Protein AF-A0A0C3BT59-F1 (afdb_monomer_lite)

Secondary structure (DSSP, 8-state):
--HHHHHHHHHHHHHHSSS--GGGHHHHHHHT--SHHHHHHHHTS-HHHHHHHHHHHHHTTTT-PPPHHHHHHHHHHHHHHTT--

Structure (mmCIF, N/CA/C/O backbone):
data_AF-A0A0C3BT59-F1
#
_entry.id   AF-A0A0C3BT59-F1
#
loop_
_atom_site.group_PDB
_atom_site.id
_atom_site.type_symbol
_atom_site.label_atom_id
_atom_site.label_alt_id
_atom_site.label_comp_id
_atom_site.label_asym_id
_atom_site.label_entity_id
_atom_site.label_seq_id
_atom_site.pdbx_PDB_ins_code
_atom_site.Cartn_x
_atom_site.Cartn_y
_atom_site.Cartn_z
_atom_site.occupancy
_atom_site.B_iso_or_equiv
_atom_site.auth_seq_id
_atom_site.auth_comp_id
_atom_site.auth_asym_id
_atom_site.auth_atom_id
_atom_site.pdbx_PDB_model_num
ATOM 1 N N . ALA A 1 1 ? -10.938 -0.363 -20.117 1.00 50.41 1 ALA A N 1
ATOM 2 C CA . ALA A 1 1 ? -9.892 -1.268 -19.605 1.00 50.41 1 ALA A CA 1
ATOM 3 C C . ALA A 1 1 ? -10.540 -2.223 -18.611 1.00 50.41 1 ALA A C 1
ATOM 5 O O . ALA A 1 1 ? -11.399 -1.783 -17.851 1.00 50.41 1 ALA A O 1
ATOM 6 N N . ASN A 1 2 ? -10.241 -3.521 -18.687 1.00 54.22 2 ASN A N 1
ATOM 7 C CA . ASN A 1 2 ? -10.862 -4.519 -17.819 1.00 54.22 2 ASN A CA 1
ATOM 8 C C . ASN A 1 2 ? -10.272 -4.379 -16.405 1.00 54.22 2 ASN A C 1
ATOM 10 O O . ASN A 1 2 ? -9.116 -4.746 -16.198 1.00 54.22 2 ASN A O 1
ATOM 14 N N . LYS A 1 3 ? -11.035 -3.808 -15.459 1.00 57.62 3 LYS A N 1
ATOM 15 C CA . LYS A 1 3 ? -10.575 -3.514 -14.085 1.00 57.62 3 LYS A CA 1
ATOM 16 C C . LYS A 1 3 ? -9.976 -4.745 -13.389 1.00 57.62 3 LYS A C 1
ATOM 18 O O . LYS A 1 3 ? -9.067 -4.609 -12.579 1.00 57.62 3 LYS A O 1
ATOM 23 N N . GLU A 1 4 ? -10.426 -5.949 -13.739 1.00 60.59 4 GLU A N 1
ATOM 24 C CA . GLU A 1 4 ? -9.904 -7.207 -13.191 1.00 60.59 4 GLU A CA 1
ATOM 25 C C . GLU A 1 4 ? -8.407 -7.416 -13.468 1.00 60.59 4 GLU A C 1
ATOM 27 O O . GLU A 1 4 ? -7.665 -7.754 -12.545 1.00 60.59 4 GLU A O 1
ATOM 32 N N . ASN A 1 5 ? -7.936 -7.126 -14.688 1.00 61.94 5 ASN A N 1
ATOM 33 C CA . ASN A 1 5 ? -6.520 -7.279 -15.050 1.00 61.94 5 ASN A CA 1
ATOM 34 C C . ASN A 1 5 ? -5.624 -6.253 -14.348 1.00 61.94 5 ASN A C 1
ATOM 36 O O . ASN A 1 5 ? -4.483 -6.556 -14.010 1.00 61.94 5 ASN A O 1
ATOM 40 N N . GLU A 1 6 ? -6.127 -5.041 -14.108 1.00 64.81 6 GLU A N 1
ATOM 41 C CA . GLU A 1 6 ? -5.351 -3.982 -13.453 1.00 64.81 6 GLU A CA 1
ATOM 42 C C . GLU A 1 6 ? -5.085 -4.349 -11.984 1.00 64.81 6 GLU A C 1
ATOM 44 O O . GLU A 1 6 ? -3.942 -4.305 -11.516 1.00 64.81 6 GLU A O 1
ATOM 49 N N . THR A 1 7 ? -6.114 -4.844 -11.286 1.00 80.75 7 THR A N 1
ATOM 50 C CA . THR A 1 7 ? -6.006 -5.232 -9.868 1.00 80.75 7 THR A CA 1
ATOM 51 C C . THR A 1 7 ? -5.181 -6.496 -9.624 1.00 80.75 7 THR A C 1
ATOM 53 O O . THR A 1 7 ? -4.709 -6.721 -8.502 1.00 80.75 7 THR A O 1
ATOM 56 N N . GLN A 1 8 ? -4.960 -7.312 -10.661 1.00 85.00 8 GLN A N 1
ATOM 57 C CA . GLN A 1 8 ? -4.183 -8.547 -10.570 1.00 85.00 8 GLN A CA 1
ATOM 58 C C . GLN A 1 8 ? -2.749 -8.281 -10.100 1.00 85.00 8 GLN A C 1
ATOM 60 O O . GLN A 1 8 ? -2.233 -9.032 -9.275 1.00 85.00 8 GLN A O 1
ATOM 65 N N . GLY A 1 9 ? -2.134 -7.186 -10.552 1.00 88.25 9 GLY A N 1
ATOM 66 C CA . GLY A 1 9 ? -0.775 -6.815 -10.160 1.00 88.25 9 GLY A CA 1
ATOM 67 C C . GLY A 1 9 ? -0.639 -6.482 -8.673 1.00 88.25 9 GLY A C 1
ATOM 68 O O . GLY A 1 9 ? 0.303 -6.921 -8.015 1.00 88.25 9 GLY A O 1
ATOM 69 N N . ILE A 1 10 ? -1.625 -5.775 -8.111 1.00 91.88 10 ILE A N 1
ATOM 70 C CA . ILE A 1 10 ? -1.660 -5.455 -6.676 1.00 91.88 10 ILE A CA 1
ATOM 71 C C . ILE A 1 10 ? -1.836 -6.727 -5.851 1.00 91.88 10 ILE A C 1
ATOM 73 O O . ILE A 1 10 ? -1.096 -6.962 -4.898 1.00 91.88 10 ILE A O 1
ATOM 77 N N . ARG A 1 11 ? -2.796 -7.576 -6.238 1.00 92.69 11 ARG A N 1
ATOM 78 C CA . ARG A 1 11 ? -3.035 -8.862 -5.573 1.00 92.69 11 ARG A CA 1
ATOM 79 C C . ARG A 1 11 ? -1.787 -9.741 -5.617 1.00 92.69 11 ARG A C 1
ATOM 81 O O . ARG A 1 11 ? -1.442 -10.346 -4.607 1.00 92.69 11 ARG A O 1
ATOM 88 N N . GLN A 1 12 ? -1.126 -9.810 -6.771 1.00 91.75 12 GLN A N 1
ATOM 89 C CA . GLN A 1 12 ? 0.085 -10.602 -6.943 1.00 91.75 12 GLN A CA 1
ATOM 90 C C . GLN A 1 12 ? 1.194 -10.096 -6.027 1.00 91.75 12 GLN A C 1
ATOM 92 O O . GLN A 1 12 ? 1.749 -10.890 -5.276 1.00 91.75 12 GLN A O 1
ATOM 97 N N . PHE A 1 13 ? 1.455 -8.786 -6.024 1.00 93.00 13 PHE A N 1
ATOM 98 C CA . PHE A 1 13 ? 2.411 -8.170 -5.109 1.00 93.00 13 PHE A CA 1
ATOM 99 C C . PHE A 1 13 ? 2.116 -8.539 -3.648 1.00 93.00 13 PHE A C 1
ATOM 101 O O . PHE A 1 13 ? 2.981 -9.088 -2.969 1.00 93.00 13 PHE A O 1
ATOM 108 N N . LEU A 1 14 ? 0.884 -8.324 -3.180 1.00 94.56 14 LEU A N 1
ATOM 109 C CA . LEU A 1 14 ? 0.511 -8.586 -1.788 1.00 94.56 14 LEU A CA 1
ATOM 110 C C . LEU A 1 14 ? 0.679 -10.062 -1.387 1.00 94.56 14 LEU A C 1
ATOM 112 O O . LEU A 1 14 ? 1.029 -10.345 -0.245 1.00 94.56 14 LEU A O 1
ATOM 116 N N . ARG A 1 15 ? 0.496 -11.002 -2.320 1.00 94.75 15 ARG A N 1
ATOM 117 C CA . ARG A 1 15 ? 0.757 -12.436 -2.099 1.00 94.75 15 ARG A CA 1
ATOM 118 C C . ARG A 1 15 ? 2.240 -12.791 -2.020 1.00 94.75 15 ARG A C 1
ATOM 120 O O . ARG A 1 15 ? 2.568 -13.826 -1.454 1.00 94.75 15 ARG A O 1
ATOM 127 N N . THR A 1 16 ? 3.124 -11.96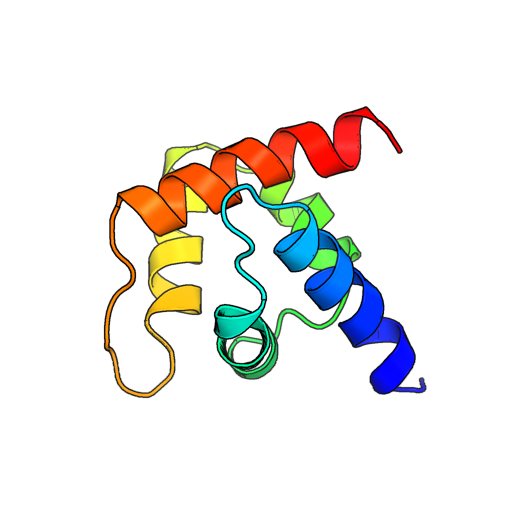7 -2.586 1.00 93.69 16 THR A N 1
ATOM 128 C CA . THR A 1 16 ? 4.581 -12.161 -2.468 1.00 93.69 16 THR A CA 1
ATOM 129 C C . THR A 1 16 ? 5.149 -11.676 -1.136 1.00 93.69 16 THR A C 1
ATOM 131 O O . THR A 1 16 ? 6.293 -11.997 -0.815 1.00 93.69 16 THR A O 1
ATOM 134 N N . CYS A 1 17 ? 4.375 -10.910 -0.361 1.00 94.94 17 CYS A N 1
ATOM 135 C CA . CYS A 1 17 ? 4.752 -10.518 0.991 1.00 94.94 17 CYS A CA 1
ATOM 136 C C . CYS A 1 17 ? 4.878 -11.741 1.910 1.00 94.94 17 CYS A C 1
ATOM 138 O O . CYS A 1 17 ? 4.160 -12.729 1.750 1.00 94.94 17 CYS A O 1
ATOM 140 N N . VAL A 1 18 ? 5.769 -11.655 2.900 1.00 92.62 18 VAL A N 1
ATOM 141 C CA . VAL A 1 18 ? 5.922 -12.675 3.944 1.00 92.62 18 VAL A CA 1
ATOM 142 C C . VAL A 1 18 ? 5.712 -12.023 5.322 1.00 92.62 18 VAL A C 1
ATOM 144 O O . VAL A 1 18 ? 6.590 -11.282 5.767 1.00 92.62 18 VAL A O 1
ATOM 147 N N . PRO A 1 19 ? 4.573 -12.274 6.006 1.00 93.25 19 PRO A N 1
ATOM 148 C CA . PRO A 1 19 ? 3.440 -13.103 5.568 1.00 93.25 19 PRO A CA 1
ATOM 149 C C . PRO A 1 19 ? 2.639 -12.462 4.414 1.00 93.25 19 PRO A C 1
ATOM 151 O O . PRO A 1 19 ? 2.781 -11.258 4.180 1.00 93.25 19 PRO A O 1
ATOM 154 N N . PRO A 1 20 ? 1.798 -13.235 3.694 1.00 94.44 20 PRO A N 1
ATOM 155 C CA . PRO A 1 20 ? 0.941 -12.696 2.641 1.00 94.44 20 PRO A CA 1
ATOM 156 C C . PRO A 1 20 ? 0.041 -11.572 3.160 1.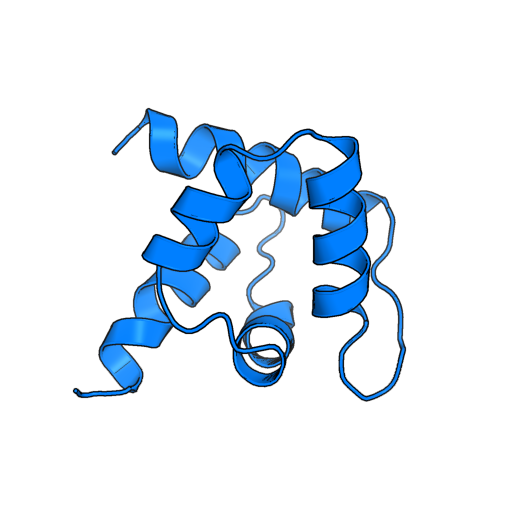00 94.44 20 PRO A C 1
ATOM 158 O O . PRO A 1 20 ? -0.565 -11.687 4.224 1.00 94.44 20 PRO A O 1
ATOM 161 N N . MET A 1 21 ? -0.052 -10.490 2.388 1.00 95.31 21 MET A N 1
ATOM 162 C CA . MET A 1 21 ? -0.772 -9.263 2.747 1.00 95.31 21 MET A CA 1
ATOM 163 C C . MET A 1 21 ? -2.016 -9.037 1.876 1.00 95.31 21 MET A C 1
ATOM 165 O O . MET A 1 21 ? -2.543 -7.928 1.813 1.00 95.31 21 MET A O 1
ATOM 169 N N . ASP A 1 22 ? -2.504 -10.057 1.164 1.00 93.69 22 ASP A N 1
ATOM 170 C CA . ASP A 1 22 ? -3.620 -9.918 0.219 1.00 93.69 22 ASP A CA 1
ATOM 171 C C . ASP A 1 22 ? -4.982 -9.690 0.890 1.00 93.69 22 ASP A C 1
ATOM 173 O O . ASP A 1 22 ? -5.914 -9.231 0.228 1.00 93.69 22 ASP A O 1
ATOM 177 N N . GLY A 1 23 ? -5.064 -9.854 2.215 1.00 91.69 23 GLY A N 1
ATOM 178 C CA . GLY A 1 23 ? -6.170 -9.342 3.031 1.00 91.69 23 GLY A CA 1
ATOM 179 C C . GLY A 1 23 ? -6.353 -7.820 2.926 1.00 91.69 23 GLY A C 1
ATOM 180 O O . GLY A 1 23 ? -7.477 -7.331 3.007 1.00 91.69 23 GLY A O 1
ATOM 181 N N . PHE A 1 24 ? -5.283 -7.070 2.636 1.00 92.56 24 PHE A N 1
ATOM 182 C CA . PHE A 1 24 ? -5.339 -5.619 2.434 1.00 92.56 24 PHE A CA 1
ATOM 183 C C . PHE A 1 24 ? -5.722 -5.201 1.014 1.00 92.56 24 PHE A C 1
ATOM 185 O O . PHE A 1 24 ? -5.815 -4.005 0.743 1.00 92.56 24 PHE A O 1
ATOM 192 N N . LEU A 1 25 ? -5.979 -6.139 0.093 1.00 92.31 25 LEU A N 1
ATOM 193 C CA . LEU A 1 25 ? -6.270 -5.803 -1.303 1.00 92.31 25 LEU A CA 1
ATOM 194 C C . LEU A 1 25 ? -7.400 -4.776 -1.420 1.00 92.31 25 LEU A C 1
ATOM 196 O O . LEU A 1 25 ? -7.251 -3.787 -2.130 1.00 92.31 25 LEU A O 1
ATOM 200 N N . LYS A 1 26 ? -8.499 -4.965 -0.680 1.00 91.50 26 LYS A N 1
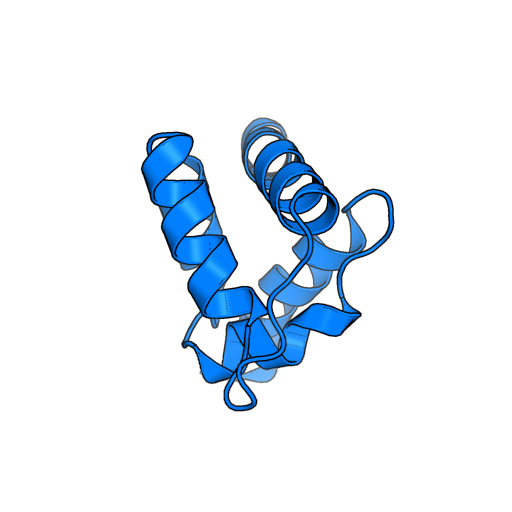ATOM 201 C CA . LYS A 1 26 ? -9.633 -4.032 -0.700 1.00 91.50 26 LYS A CA 1
ATOM 202 C C . LYS A 1 26 ? -9.212 -2.612 -0.307 1.00 91.50 26 LYS A C 1
ATOM 204 O O . LYS A 1 26 ? -9.641 -1.665 -0.949 1.00 91.50 26 LYS A O 1
ATOM 209 N N . HIS A 1 27 ? -8.329 -2.465 0.677 1.00 93.12 27 HIS A N 1
ATOM 210 C CA . HIS A 1 27 ? -7.856 -1.159 1.138 1.00 93.12 27 HIS A CA 1
ATOM 211 C C . HIS A 1 27 ? -7.046 -0.426 0.059 1.00 93.12 27 HIS A C 1
ATOM 213 O O . HIS A 1 27 ? -7.227 0.771 -0.151 1.00 93.12 27 HIS A O 1
ATOM 219 N N . PHE A 1 28 ? -6.201 -1.150 -0.682 1.00 92.31 28 PHE A N 1
ATOM 220 C CA . PHE A 1 28 ? -5.493 -0.591 -1.836 1.00 92.31 28 PHE A CA 1
ATOM 221 C C . PHE A 1 28 ? -6.471 -0.127 -2.923 1.00 92.31 28 PHE A C 1
ATOM 223 O O . PHE A 1 28 ? -6.329 0.981 -3.437 1.00 92.31 28 PHE A O 1
ATOM 230 N N . LEU A 1 29 ? -7.485 -0.935 -3.242 1.00 90.56 29 LEU A N 1
ATOM 231 C CA . LEU A 1 29 ? -8.477 -0.592 -4.265 1.00 90.56 29 LEU A CA 1
ATOM 232 C C . LEU A 1 29 ? -9.364 0.591 -3.854 1.00 90.56 29 LEU A C 1
ATOM 234 O O . LEU A 1 29 ? -9.627 1.465 -4.679 1.00 90.56 29 LEU A O 1
ATOM 238 N N . ASP A 1 30 ? -9.786 0.647 -2.592 1.00 90.19 30 ASP A N 1
ATOM 239 C CA . ASP A 1 30 ? -10.595 1.746 -2.057 1.00 90.19 30 ASP A CA 1
ATOM 240 C C . ASP A 1 30 ? -9.813 3.069 -2.049 1.00 90.19 30 ASP A C 1
ATOM 242 O O . ASP A 1 30 ? -10.387 4.126 -2.295 1.00 90.19 30 ASP A O 1
ATOM 246 N N . PHE A 1 31 ? -8.496 3.021 -1.818 1.00 90.06 31 PHE A N 1
ATOM 247 C CA . PHE A 1 31 ? -7.632 4.203 -1.879 1.00 90.06 31 PHE A CA 1
ATOM 248 C C . PHE A 1 31 ? -7.393 4.713 -3.311 1.00 90.06 31 PHE A C 1
ATOM 250 O O . PHE A 1 31 ? -7.056 5.879 -3.504 1.00 90.06 31 PHE A O 1
ATOM 257 N N . GLY A 1 32 ? -7.547 3.855 -4.324 1.00 88.94 32 GLY A N 1
ATOM 258 C CA . GLY A 1 32 ? -7.264 4.194 -5.721 1.00 88.94 32 GLY A CA 1
ATOM 259 C C . GLY A 1 32 ? -6.026 3.513 -6.317 1.00 88.94 32 GLY A C 1
ATOM 260 O O . GLY A 1 32 ? -5.609 3.833 -7.431 1.00 88.94 32 GLY A O 1
ATOM 261 N N . CYS A 1 33 ? -5.414 2.571 -5.599 1.00 89.25 33 CYS A N 1
ATOM 262 C CA . CYS A 1 33 ? -4.242 1.825 -6.053 1.00 89.25 33 CYS A CA 1
ATOM 263 C C . CYS A 1 33 ? -4.674 0.666 -6.961 1.00 89.25 33 CYS A C 1
ATOM 265 O O . CYS A 1 33 ? -4.802 -0.469 -6.506 1.00 89.25 33 CYS A O 1
ATOM 267 N N . TYR A 1 34 ? -4.915 0.942 -8.244 1.00 86.69 34 TYR A N 1
ATOM 268 C CA . TYR A 1 34 ? -5.504 -0.051 -9.152 1.00 86.69 34 TYR A CA 1
ATOM 269 C C . TYR A 1 34 ? -4.511 -0.860 -9.979 1.00 86.69 34 TYR A C 1
ATOM 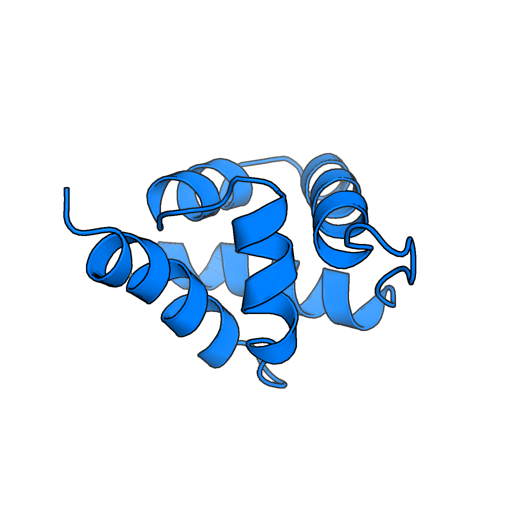271 O O . TYR A 1 34 ? -4.932 -1.844 -10.567 1.00 86.69 34 TYR A O 1
ATOM 279 N N . ASN A 1 35 ? -3.236 -0.476 -10.071 1.00 85.19 35 ASN A N 1
ATOM 280 C CA . ASN A 1 35 ? -2.283 -1.136 -10.970 1.00 85.19 35 ASN A CA 1
ATOM 281 C C . ASN A 1 35 ? -0.839 -1.137 -10.442 1.00 85.19 35 ASN A C 1
ATOM 283 O O . ASN A 1 35 ? -0.483 -0.384 -9.534 1.00 85.19 35 ASN A O 1
ATOM 287 N N . GLU A 1 36 ? 0.023 -1.960 -11.051 1.00 87.62 36 GLU A N 1
ATOM 288 C CA . GLU A 1 36 ? 1.444 -2.052 -10.672 1.00 87.62 36 GLU A CA 1
ATOM 289 C C . GLU A 1 36 ? 2.216 -0.738 -10.856 1.00 87.62 36 GLU A C 1
ATOM 291 O O . GLU A 1 36 ? 3.219 -0.525 -10.176 1.00 87.62 36 GLU A O 1
ATOM 296 N N . GLY A 1 37 ? 1.765 0.157 -11.742 1.00 88.38 37 GLY A N 1
ATOM 297 C CA . GLY A 1 37 ? 2.388 1.464 -11.954 1.00 88.38 37 GLY A CA 1
ATOM 298 C C . GLY A 1 37 ? 2.388 2.314 -10.685 1.00 88.38 37 GLY A C 1
ATOM 299 O O . GLY A 1 37 ? 3.402 2.933 -10.363 1.00 88.38 37 GLY A O 1
ATOM 300 N N . PHE A 1 38 ? 1.300 2.263 -9.910 1.00 89.19 38 PHE A N 1
ATOM 301 C CA . PHE A 1 38 ? 1.236 2.905 -8.598 1.00 89.19 38 PHE A CA 1
ATOM 302 C C . PHE A 1 38 ? 2.284 2.334 -7.635 1.00 89.19 38 PHE A C 1
ATOM 304 O O . PHE A 1 38 ? 3.054 3.089 -7.044 1.00 89.19 38 PHE A O 1
ATOM 311 N N . LEU A 1 39 ? 2.362 1.004 -7.507 1.00 91.25 39 LEU A N 1
ATOM 312 C CA . LEU A 1 39 ? 3.327 0.351 -6.615 1.00 91.25 39 LEU A CA 1
ATOM 313 C C . LEU A 1 39 ? 4.775 0.647 -7.033 1.00 91.25 39 LEU A C 1
ATOM 315 O O . LEU A 1 39 ? 5.628 0.862 -6.175 1.00 91.25 39 LEU A O 1
ATOM 319 N N . ARG A 1 40 ? 5.041 0.719 -8.343 1.00 90.88 40 ARG A N 1
ATOM 320 C CA . ARG A 1 40 ? 6.347 1.095 -8.905 1.00 90.88 40 ARG A CA 1
ATOM 321 C C . ARG A 1 40 ? 6.696 2.555 -8.620 1.00 90.88 40 ARG A C 1
ATOM 323 O O . ARG A 1 40 ? 7.864 2.880 -8.440 1.00 90.88 40 ARG A O 1
ATOM 330 N N . GLY A 1 41 ? 5.711 3.450 -8.616 1.00 90.81 41 GLY A N 1
ATOM 331 C CA . GLY A 1 41 ? 5.902 4.834 -8.185 1.00 90.81 41 GLY A CA 1
ATOM 332 C C . GLY A 1 41 ? 6.237 4.895 -6.698 1.00 90.81 41 GLY A C 1
ATOM 333 O O . GLY A 1 41 ? 7.250 5.475 -6.316 1.00 90.81 41 GLY A O 1
ATOM 334 N N . LEU A 1 42 ? 5.433 4.214 -5.881 1.00 91.81 42 LEU A N 1
ATOM 335 C CA . LEU A 1 42 ? 5.595 4.162 -4.434 1.00 91.81 42 LEU A CA 1
ATOM 336 C C . LEU A 1 42 ? 6.932 3.544 -4.012 1.00 91.81 42 LEU A C 1
ATOM 338 O O . LEU A 1 42 ? 7.532 4.003 -3.045 1.00 91.81 42 LEU A O 1
ATOM 342 N N . SER A 1 43 ? 7.442 2.529 -4.719 1.00 91.81 43 SER A N 1
ATOM 343 C CA . SER A 1 43 ? 8.722 1.892 -4.376 1.00 91.81 43 SER A CA 1
ATOM 344 C C . SER A 1 43 ? 9.903 2.868 -4.411 1.00 91.81 43 SER A C 1
ATOM 346 O O . SER A 1 43 ? 10.835 2.699 -3.622 1.00 91.81 43 SER A O 1
ATOM 348 N N . LYS A 1 44 ? 9.820 3.922 -5.232 1.00 91.00 44 LYS A N 1
ATOM 349 C CA . LYS A 1 44 ? 10.844 4.968 -5.388 1.00 91.00 44 LYS A CA 1
ATOM 350 C C . LYS A 1 44 ? 10.791 6.065 -4.327 1.00 91.00 44 LYS A C 1
ATOM 352 O O . LYS A 1 44 ? 11.703 6.878 -4.278 1.00 91.00 44 LYS A O 1
ATOM 357 N N . TRP A 1 45 ? 9.727 6.124 -3.530 1.00 92.56 45 TRP A N 1
ATOM 358 C CA . TRP A 1 45 ? 9.579 7.146 -2.497 1.00 92.56 45 TRP A CA 1
ATOM 359 C C . TRP A 1 45 ? 10.505 6.886 -1.317 1.00 92.56 45 TRP A C 1
ATOM 361 O O . TRP A 1 45 ? 10.855 5.729 -1.024 1.00 92.56 45 TRP A O 1
ATOM 371 N N . ASP A 1 46 ? 10.801 7.964 -0.595 1.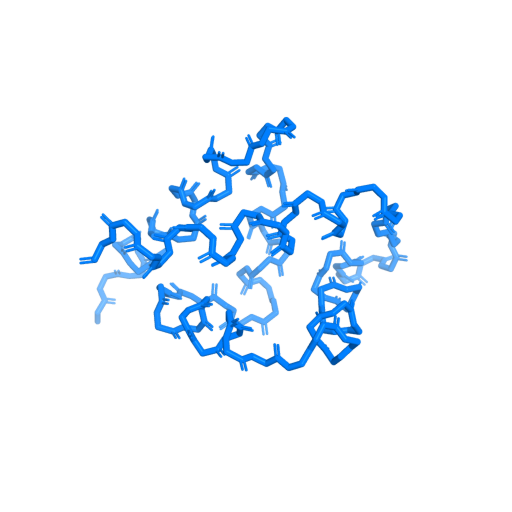00 93.56 46 ASP A N 1
ATOM 372 C CA . ASP A 1 46 ? 11.559 7.898 0.641 1.00 93.56 46 ASP A CA 1
ATOM 373 C C . ASP A 1 46 ? 10.861 6.995 1.671 1.00 93.56 46 ASP A C 1
ATOM 375 O O . ASP A 1 46 ? 9.624 6.953 1.741 1.00 93.56 46 ASP A O 1
ATOM 379 N N . PRO A 1 47 ? 11.631 6.254 2.492 1.00 90.94 47 PRO A N 1
ATOM 380 C CA . PRO A 1 47 ? 11.083 5.300 3.453 1.00 90.94 47 PRO A CA 1
ATOM 381 C C . PRO A 1 47 ? 10.009 5.881 4.379 1.00 90.94 47 PRO A C 1
ATOM 383 O O . PRO A 1 47 ? 9.032 5.197 4.682 1.00 90.94 47 PRO A O 1
ATOM 386 N N . GLU A 1 48 ? 10.169 7.129 4.819 1.00 92.56 48 GLU A N 1
ATOM 387 C CA . GLU A 1 48 ? 9.228 7.778 5.734 1.00 92.56 48 GLU A CA 1
ATOM 388 C C . GLU A 1 48 ? 7.913 8.160 5.037 1.00 92.56 48 GLU A C 1
ATOM 390 O O . GLU A 1 48 ? 6.825 7.915 5.566 1.00 92.56 48 GLU A O 1
ATOM 395 N N . GLU A 1 49 ? 7.988 8.724 3.831 1.00 93.88 49 GLU A N 1
ATOM 396 C CA . GLU A 1 49 ? 6.806 9.099 3.047 1.00 93.88 49 GLU A CA 1
ATOM 397 C C . GLU A 1 49 ? 6.007 7.869 2.617 1.00 93.88 49 GLU A C 1
ATOM 399 O O . GLU A 1 49 ? 4.777 7.840 2.722 1.00 93.88 49 GLU A O 1
ATOM 404 N N . LYS A 1 50 ? 6.720 6.814 2.216 1.00 93.50 50 LYS A N 1
ATOM 405 C CA . LYS A 1 50 ? 6.154 5.503 1.906 1.00 93.50 50 LYS A CA 1
ATOM 406 C C . LYS A 1 50 ? 5.396 4.932 3.102 1.00 93.50 50 LYS A C 1
ATOM 408 O O . LYS A 1 50 ? 4.237 4.547 2.954 1.00 93.50 50 LYS A O 1
ATOM 413 N N . ALA A 1 51 ? 5.996 4.948 4.294 1.00 92.69 51 ALA A N 1
ATOM 414 C CA . ALA A 1 51 ? 5.341 4.490 5.516 1.00 92.69 51 ALA A CA 1
ATOM 415 C C . ALA A 1 51 ? 4.086 5.318 5.846 1.00 92.69 51 ALA A C 1
ATOM 417 O O . ALA A 1 51 ? 3.048 4.752 6.194 1.00 92.69 51 ALA A O 1
ATOM 418 N N . LYS A 1 52 ? 4.141 6.651 5.699 1.00 93.12 52 LYS A N 1
ATOM 419 C CA . LYS A 1 52 ? 2.982 7.541 5.907 1.00 93.12 52 LYS A CA 1
ATOM 420 C C . LYS A 1 52 ? 1.832 7.215 4.955 1.00 93.12 52 LYS A C 1
ATOM 422 O O . LYS A 1 52 ? 0.678 7.199 5.383 1.00 93.12 52 LYS A O 1
ATOM 427 N N . LEU A 1 53 ? 2.124 6.950 3.683 1.00 93.19 53 LEU A N 1
ATOM 428 C CA . LEU A 1 53 ? 1.101 6.584 2.706 1.00 93.19 53 LEU A CA 1
ATOM 429 C C . LEU A 1 53 ? 0.517 5.197 2.990 1.00 93.19 53 LEU A C 1
ATOM 431 O O . LEU A 1 53 ? -0.702 5.043 3.004 1.00 93.19 53 LEU A O 1
ATOM 435 N N . LEU A 1 54 ? 1.366 4.208 3.276 1.00 94.06 54 LEU A N 1
ATOM 436 C CA . LEU A 1 54 ? 0.927 2.857 3.623 1.00 94.06 54 LEU A CA 1
ATOM 437 C C . LEU A 1 54 ? 0.030 2.862 4.863 1.00 94.06 54 LEU A C 1
ATOM 439 O O . LEU A 1 54 ? -1.017 2.229 4.840 1.00 94.06 54 LEU A O 1
ATOM 443 N N . LYS A 1 55 ? 0.352 3.649 5.898 1.00 93.50 55 LYS A N 1
ATOM 444 C CA . LYS A 1 55 ? -0.534 3.841 7.062 1.00 93.50 55 LYS A CA 1
ATOM 445 C C . LYS A 1 55 ? -1.942 4.280 6.650 1.00 93.50 55 LYS A C 1
ATOM 447 O O . LYS A 1 55 ? -2.916 3.730 7.153 1.00 93.50 55 LYS A O 1
ATOM 452 N N . LYS A 1 56 ? -2.053 5.239 5.723 1.00 91.81 56 LYS A N 1
ATOM 453 C CA . LYS A 1 56 ? -3.348 5.738 5.229 1.00 91.81 56 LYS A CA 1
ATOM 454 C C . LYS A 1 56 ? -4.104 4.691 4.421 1.00 91.81 56 LYS A C 1
ATOM 456 O O . LYS A 1 56 ? -5.296 4.521 4.638 1.00 91.81 56 LYS A O 1
ATOM 461 N N . ILE A 1 57 ? -3.414 3.999 3.513 1.00 92.50 57 ILE A N 1
ATOM 462 C CA . ILE A 1 57 ? -4.016 2.936 2.701 1.00 92.50 57 ILE A CA 1
ATOM 463 C C . ILE A 1 57 ? -4.551 1.851 3.630 1.00 92.50 57 ILE A C 1
ATOM 465 O O . ILE A 1 57 ? -5.733 1.534 3.601 1.00 92.50 57 ILE A O 1
ATOM 469 N N . LEU A 1 58 ? -3.693 1.314 4.495 1.00 92.44 58 LEU A N 1
ATOM 470 C CA . LEU A 1 58 ? -4.004 0.137 5.291 1.00 92.44 58 LEU A CA 1
ATOM 471 C C . LEU A 1 58 ? -5.032 0.395 6.396 1.00 92.44 58 LEU A C 1
ATOM 473 O O . LEU A 1 58 ? -5.709 -0.551 6.784 1.00 92.44 58 LEU A O 1
ATOM 477 N N . ALA A 1 59 ? -5.190 1.639 6.859 1.00 90.56 59 ALA A N 1
ATOM 478 C CA . ALA A 1 59 ? -6.253 2.002 7.796 1.00 90.56 59 ALA A CA 1
ATOM 479 C C . ALA A 1 59 ? -7.664 1.762 7.226 1.00 90.56 59 ALA A C 1
ATOM 481 O O . ALA A 1 59 ? -8.614 1.552 7.986 1.00 90.56 59 ALA A O 1
ATOM 482 N N . GLY A 1 60 ? -7.800 1.790 5.895 1.00 84.75 60 GLY A N 1
ATOM 483 C CA . GLY A 1 60 ? -9.080 1.656 5.213 1.00 84.75 60 GLY A CA 1
ATOM 484 C C . GLY A 1 60 ? -10.095 2.743 5.612 1.00 84.75 60 GLY A C 1
ATOM 485 O O . GLY A 1 60 ? -9.779 3.675 6.356 1.00 84.75 60 GLY A O 1
ATOM 486 N N . PRO A 1 61 ? -11.344 2.640 5.133 1.00 76.44 61 PRO A N 1
ATOM 487 C CA . PRO A 1 61 ? -12.403 3.600 5.457 1.00 76.44 61 PRO A CA 1
ATOM 488 C C . PRO A 1 61 ? -12.872 3.525 6.920 1.00 76.44 61 PRO A C 1
ATOM 490 O O . PRO A 1 61 ? -13.415 4.497 7.434 1.00 76.44 61 PRO A O 1
ATOM 493 N N . GLU A 1 62 ? -12.654 2.394 7.601 1.00 74.88 62 GLU A N 1
ATOM 494 C CA . GLU A 1 62 ? -13.033 2.200 9.011 1.00 74.88 62 GLU A CA 1
ATOM 495 C C . GLU A 1 62 ? -11.973 2.702 10.006 1.00 74.88 62 GLU A C 1
ATOM 497 O O . GLU A 1 62 ? -12.211 2.697 11.213 1.00 74.88 62 GLU A O 1
ATOM 502 N N . GLY A 1 63 ? -10.793 3.119 9.533 1.00 71.00 63 GLY A N 1
ATOM 503 C CA . GLY A 1 63 ? -9.738 3.672 10.384 1.00 71.00 63 GLY A CA 1
ATOM 504 C C . GLY A 1 63 ? -9.053 2.659 11.308 1.00 71.00 63 GLY A C 1
ATOM 505 O O . GLY A 1 63 ? -8.307 3.061 12.203 1.00 71.00 63 GLY A O 1
ATOM 506 N N . LYS A 1 64 ? -9.263 1.351 11.107 1.00 72.19 64 LYS A N 1
ATOM 507 C CA . LYS A 1 64 ? -8.503 0.307 11.807 1.00 72.19 64 LYS A CA 1
ATOM 508 C C . LYS A 1 64 ? -7.089 0.290 11.238 1.00 72.19 64 LYS A C 1
ATOM 510 O O . LYS A 1 64 ? -6.837 -0.310 10.200 1.00 72.19 64 LYS A O 1
ATOM 515 N N . GLY A 1 65 ? -6.188 1.023 11.887 1.00 71.06 65 GLY A N 1
ATOM 516 C CA . GLY A 1 65 ? -4.805 1.170 11.444 1.00 71.06 65 GLY A CA 1
ATOM 517 C C . GLY A 1 65 ? -4.083 -0.172 11.321 1.00 71.06 65 GLY A C 1
ATOM 518 O O . GLY A 1 65 ? -4.267 -1.057 12.155 1.00 71.06 65 GLY A O 1
ATOM 519 N N . ALA A 1 66 ? -3.232 -0.294 10.303 1.00 83.56 66 ALA A N 1
ATOM 520 C CA . ALA A 1 66 ? -2.254 -1.371 10.257 1.00 83.56 66 ALA A CA 1
ATOM 521 C C . ALA A 1 66 ? -1.192 -1.197 11.339 1.00 83.56 66 ALA A C 1
ATOM 523 O O . ALA A 1 66 ? -0.788 -0.085 11.694 1.00 83.56 66 ALA A O 1
ATOM 524 N N . THR A 1 67 ? -0.706 -2.332 11.812 1.00 90.69 67 THR A N 1
ATOM 525 C CA . THR A 1 67 ? 0.449 -2.432 12.688 1.00 90.69 67 THR A CA 1
ATOM 526 C C . THR A 1 67 ? 1.714 -1.952 11.977 1.00 90.69 67 THR A C 1
ATOM 528 O O . THR A 1 67 ? 1.845 -2.008 10.751 1.00 90.69 67 THR A O 1
ATOM 531 N N . GLU A 1 68 ? 2.704 -1.523 12.759 1.00 91.44 68 GLU A N 1
ATOM 532 C CA . GLU A 1 68 ? 4.022 -1.160 12.224 1.00 91.44 68 GLU A CA 1
ATOM 533 C C . GLU A 1 68 ? 4.693 -2.329 11.492 1.00 91.44 68 GLU A C 1
ATOM 535 O O . GLU A 1 68 ? 5.405 -2.118 10.511 1.00 91.44 68 GLU A O 1
ATOM 540 N N . MET A 1 69 ? 4.404 -3.562 11.918 1.00 93.00 69 MET A N 1
ATOM 541 C CA . MET A 1 69 ? 4.910 -4.777 11.289 1.00 93.00 69 MET A CA 1
ATOM 542 C C . MET A 1 69 ? 4.354 -4.965 9.873 1.00 93.00 69 MET A C 1
ATOM 544 O O . MET A 1 69 ? 5.122 -5.218 8.948 1.00 93.00 69 MET A O 1
ATOM 548 N N . GLU A 1 70 ? 3.047 -4.793 9.673 1.00 93.81 70 GLU A N 1
ATOM 549 C CA . GLU A 1 70 ? 2.416 -4.914 8.349 1.00 93.81 70 GLU A CA 1
ATOM 550 C C . GLU A 1 70 ? 2.958 -3.866 7.369 1.00 93.81 70 GLU A C 1
ATOM 552 O O . GLU A 1 70 ? 3.263 -4.179 6.216 1.00 93.81 70 GLU A O 1
ATOM 557 N N . ILE A 1 71 ? 3.161 -2.635 7.848 1.00 94.25 71 ILE A N 1
ATOM 558 C CA . ILE A 1 71 ? 3.763 -1.555 7.058 1.00 94.25 71 ILE A CA 1
ATOM 559 C C . ILE A 1 71 ? 5.197 -1.916 6.667 1.00 94.25 71 ILE A C 1
ATOM 561 O O . ILE A 1 71 ? 5.557 -1.799 5.495 1.00 94.25 71 ILE A O 1
ATOM 565 N N . ALA A 1 72 ? 6.001 -2.389 7.623 1.00 93.12 72 ALA A N 1
ATOM 566 C CA . ALA A 1 72 ? 7.387 -2.772 7.380 1.00 93.12 72 ALA A CA 1
ATOM 567 C C . ALA A 1 72 ? 7.505 -3.922 6.366 1.00 93.12 72 ALA A C 1
ATOM 569 O O . ALA A 1 72 ? 8.356 -3.869 5.477 1.00 93.12 72 ALA A O 1
ATOM 570 N N . VAL A 1 73 ? 6.633 -4.933 6.449 1.00 94.75 73 VAL A N 1
ATOM 571 C CA .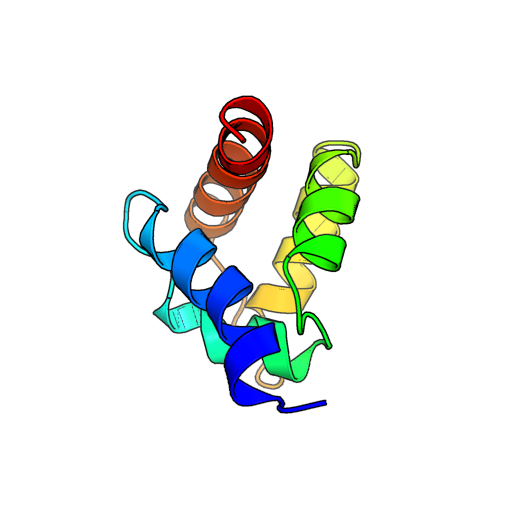 VAL A 1 73 ? 6.596 -6.047 5.487 1.00 94.75 73 VAL A CA 1
ATOM 572 C C . VAL A 1 73 ? 6.315 -5.526 4.080 1.00 94.75 73 VAL A C 1
ATOM 574 O O . VAL A 1 73 ? 7.104 -5.768 3.166 1.00 94.75 73 VAL A O 1
ATOM 577 N N . ILE A 1 74 ? 5.239 -4.758 3.894 1.00 94.31 74 ILE A N 1
ATOM 578 C CA . ILE A 1 74 ? 4.866 -4.235 2.572 1.00 94.31 74 ILE A CA 1
ATOM 579 C C . ILE A 1 74 ? 5.970 -3.331 2.010 1.00 94.31 74 ILE A C 1
ATOM 581 O O . ILE A 1 74 ? 6.332 -3.440 0.839 1.00 94.31 74 ILE A O 1
ATOM 585 N N . GLN A 1 75 ? 6.551 -2.473 2.844 1.00 93.12 75 GLN A N 1
ATOM 586 C CA . GLN A 1 75 ? 7.629 -1.571 2.456 1.00 93.12 75 GLN A CA 1
ATOM 587 C C . GLN A 1 75 ? 8.899 -2.308 2.011 1.00 93.12 75 GLN A C 1
ATOM 589 O O . GLN A 1 75 ? 9.482 -1.949 0.985 1.00 93.12 75 GLN A O 1
ATOM 594 N N . ASN A 1 76 ? 9.306 -3.350 2.738 1.00 91.44 76 ASN A N 1
ATOM 595 C CA . ASN A 1 76 ? 10.463 -4.169 2.377 1.00 91.44 76 ASN A CA 1
ATOM 596 C C . ASN A 1 76 ? 10.233 -4.931 1.067 1.00 91.44 76 ASN A C 1
ATOM 598 O O . ASN A 1 76 ? 11.125 -5.001 0.219 1.00 91.44 76 ASN A O 1
ATOM 602 N N . HIS A 1 77 ? 9.028 -5.471 0.875 1.00 93.19 77 HIS A N 1
ATOM 603 C CA . HIS A 1 77 ? 8.686 -6.196 -0.345 1.00 93.19 77 HIS A CA 1
ATOM 604 C C . HIS A 1 77 ? 8.532 -5.272 -1.558 1.00 93.19 77 HIS A C 1
ATOM 606 O O . HIS A 1 77 ? 8.928 -5.665 -2.651 1.00 93.19 77 HIS A O 1
ATOM 612 N N . LEU A 1 78 ? 8.052 -4.032 -1.392 1.00 89.44 78 LEU A N 1
ATOM 613 C CA . LEU A 1 78 ? 7.952 -3.044 -2.478 1.00 89.44 78 LEU A CA 1
ATOM 614 C C . LEU A 1 78 ? 9.298 -2.768 -3.154 1.00 89.44 78 LEU A C 1
ATOM 616 O O . LEU A 1 78 ? 9.350 -2.627 -4.373 1.00 89.44 78 LEU A O 1
ATOM 620 N N . GLY A 1 79 ? 10.378 -2.673 -2.372 1.00 79.50 79 GLY A N 1
ATOM 621 C CA . GLY A 1 79 ? 11.720 -2.457 -2.915 1.00 79.50 79 GLY A CA 1
ATOM 622 C C . GLY A 1 79 ? 12.191 -3.639 -3.760 1.00 79.50 79 GLY A C 1
ATOM 623 O O . GLY A 1 79 ? 12.687 -3.445 -4.862 1.00 79.50 79 GLY A O 1
ATOM 624 N N . ARG A 1 80 ? 11.969 -4.863 -3.272 1.00 85.88 80 ARG A N 1
ATOM 625 C CA . ARG A 1 80 ? 12.420 -6.101 -3.929 1.00 85.88 80 ARG A CA 1
ATOM 626 C C . ARG A 1 80 ? 11.584 -6.465 -5.157 1.00 85.88 80 ARG A C 1
ATOM 628 O O . ARG A 1 80 ? 12.140 -6.811 -6.190 1.00 85.88 80 ARG A O 1
ATOM 635 N N . TYR A 1 81 ? 10.263 -6.296 -5.086 1.00 85.12 81 TYR A N 1
ATOM 636 C CA . TYR A 1 81 ? 9.318 -6.690 -6.142 1.00 85.12 81 TYR A CA 1
ATOM 637 C C . TYR A 1 81 ? 9.600 -6.046 -7.511 1.00 85.12 81 TYR A C 1
ATOM 639 O O . TYR A 1 81 ? 9.244 -6.611 -8.542 1.00 85.12 81 TYR A O 1
ATOM 647 N N . PHE A 1 82 ? 10.237 -4.869 -7.528 1.00 81.81 82 PHE A N 1
ATOM 648 C CA . PHE A 1 82 ? 10.617 -4.154 -8.751 1.00 81.81 82 PHE A CA 1
ATOM 649 C C . PHE A 1 82 ? 12.124 -4.144 -9.038 1.00 81.81 82 PHE A C 1
ATOM 651 O O . PHE A 1 82 ? 12.524 -3.538 -10.025 1.00 81.81 82 PHE A O 1
ATOM 658 N N . MET A 1 83 ? 12.959 -4.761 -8.196 1.00 72.19 83 MET A N 1
ATOM 659 C CA . MET A 1 83 ? 14.375 -4.986 -8.520 1.00 72.19 83 MET A CA 1
ATOM 660 C C . MET A 1 83 ? 14.560 -6.247 -9.374 1.00 72.19 83 MET A C 1
ATOM 662 O O . MET A 1 83 ? 15.461 -6.282 -10.204 1.00 72.19 83 MET A O 1
ATOM 666 N N . ASP A 1 84 ? 13.676 -7.236 -9.210 1.00 58.12 84 ASP A N 1
ATOM 667 C CA . ASP A 1 84 ? 13.745 -8.538 -9.892 1.00 58.12 84 ASP A CA 1
ATOM 668 C C . ASP A 1 84 ? 12.892 -8.618 -11.185 1.00 58.12 84 ASP A C 1
ATOM 670 O O . ASP A 1 84 ? 12.763 -9.692 -11.775 1.00 58.12 84 ASP A O 1
ATOM 674 N N . LYS A 1 85 ? 12.280 -7.505 -11.622 1.00 54.06 85 LYS A N 1
ATOM 675 C CA . LYS A 1 85 ? 11.422 -7.394 -12.822 1.00 54.06 85 LYS A CA 1
ATOM 676 C C . LYS A 1 85 ? 11.929 -6.322 -13.780 1.00 54.06 85 LYS A C 1
ATOM 678 O O . LYS A 1 85 ? 11.884 -6.573 -15.003 1.00 54.06 85 LYS A O 1
#

Organism: Hebeloma cylindrosporum (NCBI:txid76867)

Foldseek 3Di:
DPLVVALVAVLVLQVPFVVRRNVLSVLCVQVPNRHVVVLLVLLPDDLVVSLVVQQNSSCHPVRVGDDPVSSVRSNVSSNVVVVVD

Radius of gyration: 11.84 Å; chains: 1; bounding box: 27×22×32 Å

pLDDT: mean 86.6, std 10.95, range [50.41, 95.31]

Sequence (85 aa):
ANKENETQGIRQFLRTCVPPMDGFLKHFLDFGCYNEGFLRGLSKWDPEEKAKLLKKILAGPEGKGATEMEIAVIQNHLGRYFMDK